Protein AF-W5P8E8-F1 (afdb_monomer_lite)

Sequence (139 aa):
MAHAGGTGYDNREIVMKYIHYKLSQRGYESPPPRPRPGVSSPRPPRRDFAEMSSQLHLTPFTARGRFATVVEELFRDGVNWGRIVAFFEFGGVMCVESVNREMSPLVDSIALWMTEYLNRHLHAWIQDNGGWVGARLGV

Structure (mmCIF, N/CA/C/O backbone):
data_AF-W5P8E8-F1
#
_entry.id   AF-W5P8E8-F1
#
loop_
_atom_site.group_PDB
_atom_site.id
_atom_site.type_symbol
_atom_site.label_atom_id
_atom_site.label_alt_id
_atom_site.label_comp_id
_atom_site.label_asym_id
_atom_site.label_entity_id
_atom_site.label_seq_id
_atom_site.pdbx_PDB_ins_code
_atom_site.Cartn_x
_atom_site.Cartn_y
_atom_site.Cartn_z
_atom_site.occupancy
_atom_site.B_iso_or_equiv
_atom_site.auth_seq_id
_atom_site.auth_comp_id
_atom_site.auth_asym_id
_atom_site.auth_atom_id
_atom_site.pdbx_PDB_model_num
ATOM 1 N N . MET A 1 1 ? -0.726 -18.526 34.985 1.00 35.81 1 MET A N 1
ATOM 2 C CA . MET A 1 1 ? -0.026 -17.654 34.019 1.00 35.81 1 MET A CA 1
ATOM 3 C C . MET A 1 1 ? -0.327 -18.182 32.627 1.00 35.81 1 MET A C 1
ATOM 5 O O . MET A 1 1 ? 0.199 -19.224 32.267 1.00 35.81 1 MET A O 1
ATOM 9 N N . ALA A 1 2 ? -1.251 -17.549 31.904 1.00 34.12 2 ALA A N 1
ATOM 10 C CA . ALA A 1 2 ? -1.586 -17.918 30.531 1.00 34.12 2 ALA A CA 1
ATOM 11 C C . ALA A 1 2 ? -0.998 -16.849 29.605 1.00 34.12 2 ALA A C 1
ATOM 13 O O . ALA A 1 2 ? -1.443 -15.704 29.626 1.00 34.12 2 ALA A O 1
ATOM 14 N N . HIS A 1 3 ? 0.037 -17.205 28.847 1.00 34.66 3 HIS A N 1
ATOM 15 C CA . HIS A 1 3 ? 0.523 -16.368 27.756 1.00 34.66 3 HIS A CA 1
ATOM 16 C C . HIS A 1 3 ? -0.487 -16.461 26.610 1.00 34.66 3 HIS A C 1
ATOM 18 O O . HIS A 1 3 ? -0.683 -17.529 26.034 1.00 34.66 3 HIS A O 1
ATOM 24 N N . ALA A 1 4 ? -1.162 -15.347 26.330 1.00 41.88 4 ALA A N 1
ATOM 25 C CA . ALA A 1 4 ? -2.078 -15.205 25.209 1.00 41.88 4 ALA A CA 1
ATOM 26 C C . ALA A 1 4 ? -1.343 -15.515 23.894 1.00 41.88 4 ALA A C 1
ATOM 28 O O . ALA A 1 4 ? -0.329 -14.896 23.569 1.00 41.88 4 ALA A O 1
ATOM 29 N N . GLY A 1 5 ? -1.842 -16.506 23.157 1.00 38.03 5 GLY A N 1
ATOM 30 C CA . GLY A 1 5 ? -1.309 -16.895 21.860 1.00 38.03 5 GLY A CA 1
ATOM 31 C C . GLY A 1 5 ? -1.507 -15.790 20.824 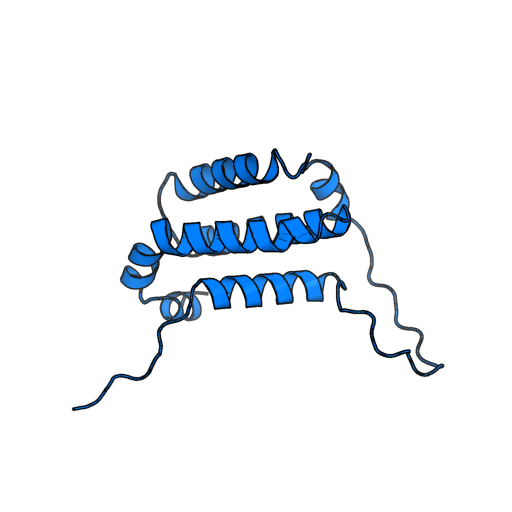1.00 38.03 5 GLY A C 1
ATOM 32 O O . GLY A 1 5 ? -2.626 -15.533 20.408 1.00 38.03 5 GLY A O 1
ATOM 33 N N . GLY A 1 6 ? -0.410 -15.142 20.434 1.00 40.81 6 GLY A N 1
ATOM 34 C CA . GLY A 1 6 ? 0.028 -14.891 19.053 1.00 40.81 6 GLY A CA 1
ATOM 35 C C . GLY A 1 6 ? -0.965 -14.561 17.927 1.00 40.81 6 GLY A C 1
ATOM 36 O O . GLY A 1 6 ? -0.627 -14.828 16.781 1.00 40.81 6 GLY A O 1
ATOM 37 N N . THR A 1 7 ? -2.139 -13.975 18.159 1.00 50.28 7 THR A N 1
ATOM 38 C CA . THR A 1 7 ? -3.019 -13.487 17.071 1.00 50.28 7 THR A CA 1
ATOM 39 C C . THR A 1 7 ? -2.671 -12.062 16.625 1.00 50.28 7 THR A C 1
ATOM 41 O O . THR A 1 7 ? -3.550 -11.276 16.275 1.00 50.28 7 THR A O 1
ATOM 44 N N . GLY A 1 8 ? -1.393 -11.687 16.679 1.00 59.09 8 GLY A N 1
ATOM 45 C CA . GLY A 1 8 ? -0.912 -10.425 16.128 1.00 59.09 8 GLY A CA 1
ATOM 46 C C . GLY A 1 8 ? -0.577 -10.632 14.661 1.00 59.09 8 GLY A C 1
ATOM 47 O O . GLY A 1 8 ? 0.461 -11.208 14.357 1.00 59.09 8 GLY A O 1
ATOM 48 N N . TYR A 1 9 ? -1.451 -10.209 13.750 1.00 69.69 9 TYR A N 1
ATOM 49 C CA . TYR A 1 9 ? -1.101 -10.198 12.332 1.00 69.69 9 TYR A CA 1
ATOM 50 C C . TYR A 1 9 ? 0.115 -9.286 12.123 1.00 69.69 9 TYR A C 1
ATOM 52 O O . TYR A 1 9 ? 0.045 -8.087 12.405 1.00 69.69 9 TYR A O 1
ATOM 60 N N . ASP A 1 10 ? 1.219 -9.842 11.629 1.00 87.56 10 ASP A N 1
ATOM 61 C CA . ASP A 1 10 ? 2.387 -9.057 11.248 1.00 87.56 10 ASP A CA 1
ATOM 62 C C . ASP A 1 10 ? 2.097 -8.333 9.926 1.00 87.56 10 ASP A C 1
ATOM 64 O O . ASP A 1 10 ? 1.864 -8.957 8.886 1.00 87.56 10 ASP A O 1
ATOM 68 N N . ASN A 1 11 ? 2.122 -6.998 9.959 1.00 91.75 11 ASN A N 1
ATOM 69 C CA . ASN A 1 11 ? 1.912 -6.161 8.779 1.00 91.75 11 ASN A CA 1
ATOM 70 C C . ASN A 1 11 ? 2.904 -6.506 7.659 1.00 91.75 11 ASN A C 1
ATOM 72 O O . ASN A 1 11 ? 2.534 -6.458 6.485 1.00 91.75 11 ASN A O 1
ATOM 76 N N . ARG A 1 12 ? 4.137 -6.908 8.003 1.00 92.06 12 ARG A N 1
ATOM 77 C CA . ARG A 1 12 ? 5.129 -7.342 7.013 1.00 92.06 12 ARG A CA 1
ATOM 78 C C . ARG A 1 12 ? 4.682 -8.619 6.314 1.00 92.06 12 ARG A C 1
ATOM 80 O O . ARG A 1 12 ? 4.738 -8.707 5.090 1.00 92.06 12 ARG A O 1
ATOM 87 N N . GLU A 1 13 ? 4.226 -9.605 7.078 1.00 90.62 13 GLU A N 1
ATOM 88 C CA . GLU A 1 13 ? 3.738 -10.870 6.534 1.00 90.62 13 GLU A CA 1
ATOM 89 C C . GLU A 1 13 ? 2.512 -10.660 5.634 1.00 90.62 13 GLU A C 1
ATOM 91 O O . GLU A 1 13 ? 2.446 -11.238 4.547 1.00 90.62 13 GLU A O 1
ATOM 96 N N . ILE A 1 14 ? 1.578 -9.792 6.041 1.00 92.69 14 ILE A N 1
ATOM 97 C CA . ILE A 1 14 ? 0.402 -9.434 5.235 1.00 92.69 14 ILE A CA 1
ATOM 98 C C . ILE A 1 14 ? 0.828 -8.843 3.887 1.00 92.69 14 ILE A C 1
ATOM 100 O O . ILE A 1 14 ? 0.372 -9.309 2.841 1.00 92.69 14 ILE A O 1
ATOM 104 N N . VAL A 1 15 ? 1.720 -7.848 3.898 1.00 95.12 15 VAL A N 1
ATOM 105 C CA . VAL A 1 15 ? 2.217 -7.200 2.676 1.00 95.12 15 VAL A CA 1
ATOM 106 C C . VAL A 1 15 ? 2.897 -8.210 1.755 1.00 95.12 15 VAL A C 1
ATOM 108 O O . VAL A 1 15 ? 2.580 -8.258 0.568 1.00 95.12 15 VAL A O 1
ATOM 111 N N . MET A 1 16 ? 3.778 -9.058 2.290 1.00 92.19 16 MET A N 1
ATOM 112 C CA . MET A 1 16 ? 4.501 -10.049 1.487 1.00 92.19 16 MET A CA 1
ATOM 113 C C . MET A 1 16 ? 3.555 -11.079 0.861 1.00 92.19 16 MET A C 1
ATOM 115 O O . MET A 1 16 ? 3.666 -11.368 -0.332 1.00 92.19 16 MET A O 1
ATOM 119 N N . LYS A 1 17 ? 2.584 -11.594 1.628 1.00 90.75 17 LYS A N 1
ATOM 120 C CA . LYS A 1 17 ? 1.563 -12.520 1.109 1.00 90.75 17 LYS A CA 1
ATOM 121 C C . LYS A 1 17 ? 0.730 -11.876 0.007 1.00 90.75 17 LYS A C 1
ATOM 123 O O . LYS A 1 17 ? 0.491 -12.507 -1.022 1.00 90.75 17 LYS A O 1
ATOM 128 N N . TYR A 1 18 ? 0.321 -10.624 0.201 1.00 93.38 18 TYR A N 1
ATOM 129 C CA . TYR A 1 18 ? -0.446 -9.887 -0.795 1.00 93.38 18 TYR A CA 1
ATOM 130 C C . TYR A 1 18 ? 0.354 -9.648 -2.083 1.00 93.38 18 TYR A C 1
ATOM 132 O O . TYR A 1 18 ? -0.149 -9.929 -3.169 1.00 93.38 18 TYR A O 1
ATOM 140 N N . ILE A 1 19 ? 1.606 -9.185 -1.989 1.00 93.38 19 ILE A N 1
ATOM 141 C CA . ILE A 1 19 ? 2.458 -8.953 -3.165 1.00 93.38 19 ILE A CA 1
ATOM 142 C C . ILE A 1 19 ? 2.684 -10.260 -3.926 1.00 93.38 19 ILE A C 1
ATOM 144 O O . ILE A 1 19 ? 2.522 -10.290 -5.145 1.00 93.38 19 ILE A O 1
ATOM 148 N N . HIS A 1 20 ? 2.989 -11.351 -3.219 1.00 89.56 20 HIS A N 1
ATOM 149 C CA . HIS A 1 20 ? 3.169 -12.663 -3.837 1.00 89.56 20 HIS A CA 1
ATOM 150 C C . HIS A 1 20 ? 1.911 -13.113 -4.591 1.00 89.56 20 HIS A C 1
ATOM 152 O O . HIS A 1 20 ? 1.992 -13.511 -5.751 1.00 89.56 20 HIS A O 1
ATOM 158 N N . TYR A 1 21 ? 0.738 -12.982 -3.964 1.00 87.88 21 TYR A N 1
ATOM 159 C CA . TYR A 1 21 ? -0.546 -13.254 -4.610 1.00 87.88 21 TYR A CA 1
ATOM 160 C C . TYR A 1 21 ? -0.777 -12.372 -5.847 1.00 87.88 21 TYR A C 1
ATOM 162 O O . TYR A 1 21 ? -1.187 -12.857 -6.900 1.00 87.88 21 TYR A O 1
ATOM 170 N N . LYS A 1 22 ? -0.481 -11.073 -5.758 1.00 88.31 22 LYS A N 1
ATOM 171 C CA . LYS A 1 22 ? -0.685 -10.133 -6.866 1.00 88.31 22 LYS A CA 1
ATOM 172 C C . LYS A 1 22 ? 0.209 -10.454 -8.066 1.00 88.31 22 LYS A C 1
ATOM 174 O O . LYS A 1 22 ? -0.235 -10.351 -9.210 1.00 88.31 22 LYS A O 1
ATOM 179 N N . LEU A 1 23 ? 1.455 -10.849 -7.811 1.00 86.06 23 LEU A N 1
ATOM 180 C CA . LEU A 1 23 ? 2.403 -11.246 -8.850 1.00 86.06 23 LEU A CA 1
ATOM 181 C C . LEU A 1 23 ? 2.044 -12.610 -9.458 1.00 86.06 23 LEU A C 1
ATOM 183 O O . LEU A 1 23 ? 2.121 -12.758 -10.680 1.00 86.06 23 LEU A O 1
ATOM 187 N N . SER A 1 24 ? 1.571 -13.573 -8.656 1.00 82.94 24 SER A N 1
ATOM 188 C CA . SER A 1 24 ? 1.147 -14.884 -9.169 1.00 82.94 24 SER A CA 1
ATOM 189 C C . SER A 1 24 ? -0.085 -14.782 -10.074 1.00 82.94 24 SER A C 1
ATOM 191 O O . SER A 1 24 ? -0.108 -15.390 -11.142 1.00 82.94 24 SER A O 1
ATOM 193 N N . GLN A 1 25 ? -1.055 -13.918 -9.748 1.00 75.44 25 GLN A N 1
ATOM 194 C CA . GLN A 1 25 ? -2.206 -13.639 -10.620 1.00 75.44 25 GLN A CA 1
ATOM 195 C C . GLN A 1 25 ? -1.821 -13.102 -12.007 1.00 75.44 25 GLN A C 1
ATOM 197 O O . GLN A 1 25 ? -2.573 -13.262 -12.969 1.00 75.44 25 GLN A O 1
ATOM 202 N N . ARG A 1 26 ? -0.666 -12.437 -12.125 1.00 69.69 26 ARG A N 1
ATOM 203 C CA . ARG A 1 26 ? -0.160 -11.875 -13.388 1.00 69.69 26 ARG A CA 1
ATOM 204 C C . ARG A 1 26 ? 0.725 -12.853 -14.170 1.00 69.69 26 ARG A C 1
ATOM 206 O O . ARG A 1 26 ? 1.181 -12.499 -15.255 1.00 69.69 26 ARG A O 1
ATOM 213 N N . GLY A 1 27 ? 0.926 -14.071 -13.661 1.00 59.69 27 GLY A N 1
ATOM 214 C CA . GLY A 1 27 ? 1.730 -15.108 -14.305 1.00 59.69 27 GLY A CA 1
ATOM 215 C C . GLY A 1 27 ? 3.235 -15.002 -14.044 1.00 59.69 27 GLY A C 1
ATOM 216 O O . GLY A 1 27 ? 4.003 -15.624 -14.772 1.00 59.69 27 GLY A O 1
ATOM 217 N N . TYR A 1 28 ? 3.670 -14.250 -13.023 1.00 51.34 28 TYR A N 1
ATOM 218 C CA . TYR A 1 28 ? 5.074 -14.208 -12.574 1.00 51.34 28 TYR A CA 1
ATOM 219 C C . TYR A 1 28 ? 5.396 -15.328 -11.585 1.00 51.34 28 TYR A C 1
ATOM 221 O O . TYR A 1 28 ? 6.037 -15.116 -10.556 1.00 51.34 28 TYR A O 1
ATOM 229 N N . GLU A 1 29 ? 4.920 -16.532 -11.877 1.00 46.09 29 GLU A N 1
ATOM 230 C CA . GLU A 1 29 ? 5.383 -17.714 -11.169 1.00 46.09 29 GLU A CA 1
ATOM 231 C C . GLU A 1 29 ? 6.814 -18.013 -11.640 1.00 46.09 29 GLU A C 1
ATOM 233 O O . GLU A 1 29 ? 7.119 -17.890 -12.832 1.00 46.09 29 GLU A O 1
ATOM 238 N N . SER A 1 30 ? 7.706 -18.384 -10.713 1.00 51.00 30 SER A N 1
ATOM 239 C CA . SER A 1 30 ? 8.981 -19.026 -11.074 1.00 51.00 30 SER A CA 1
ATOM 240 C C . SER A 1 30 ? 8.715 -20.084 -12.148 1.00 51.00 30 SER A C 1
ATOM 242 O O . SER A 1 30 ? 7.667 -20.734 -12.074 1.00 51.00 30 SER A O 1
ATOM 244 N N . PRO A 1 31 ? 9.602 -20.250 -13.151 1.00 43.06 31 PRO A N 1
ATOM 245 C CA . PRO A 1 31 ? 9.295 -21.064 -14.317 1.00 43.06 31 PRO A CA 1
ATOM 246 C C . PRO A 1 31 ? 8.784 -22.431 -13.851 1.00 43.06 31 PRO A C 1
ATOM 248 O O . PRO A 1 31 ? 9.473 -23.092 -13.065 1.00 43.06 31 PRO A O 1
ATOM 251 N N . PRO A 1 32 ? 7.573 -22.840 -14.271 1.00 46.28 32 PRO A N 1
ATOM 252 C CA . PRO A 1 32 ? 7.009 -24.101 -13.830 1.00 46.28 32 PRO A CA 1
ATOM 253 C C . PRO A 1 32 ? 7.967 -25.232 -14.225 1.00 46.28 32 PRO A C 1
ATOM 255 O O . PRO A 1 32 ? 8.619 -25.145 -15.277 1.00 46.28 32 PRO A O 1
ATOM 258 N N . PRO A 1 33 ? 8.085 -26.306 -13.422 1.00 53.72 33 PRO A N 1
ATOM 259 C CA . PRO A 1 33 ? 8.809 -27.491 -13.856 1.00 53.72 33 PRO A CA 1
ATOM 260 C C . PRO A 1 33 ? 8.272 -27.920 -15.226 1.00 53.72 33 PRO A C 1
ATOM 262 O O . PRO A 1 33 ? 7.063 -27.887 -15.464 1.00 53.72 33 PRO A O 1
ATOM 265 N N . ARG A 1 34 ? 9.199 -28.238 -16.141 1.00 53.81 34 ARG A N 1
ATOM 266 C CA . ARG A 1 34 ? 8.946 -28.383 -17.584 1.00 53.81 34 ARG A CA 1
ATOM 267 C C . ARG A 1 34 ? 7.625 -29.125 -17.853 1.00 53.81 34 ARG A C 1
ATOM 269 O O . ARG A 1 34 ? 7.444 -30.229 -17.330 1.00 53.81 34 ARG A O 1
ATOM 276 N N . PRO A 1 35 ? 6.721 -28.558 -18.670 1.00 49.06 35 PRO A N 1
ATOM 277 C CA . PRO A 1 35 ? 5.427 -29.168 -18.921 1.00 49.06 35 PRO A CA 1
ATOM 278 C C . PRO A 1 35 ? 5.597 -30.496 -19.662 1.00 49.06 35 PRO A C 1
ATOM 280 O O . PRO A 1 35 ? 6.410 -30.622 -20.580 1.00 49.06 35 PRO A O 1
ATOM 283 N N . ARG A 1 36 ? 4.804 -31.495 -19.261 1.00 58.50 36 ARG A N 1
ATOM 284 C CA . ARG A 1 36 ? 4.668 -32.747 -20.011 1.00 58.50 36 ARG A CA 1
ATOM 285 C C . ARG A 1 36 ? 4.056 -32.424 -21.385 1.00 58.50 36 ARG A C 1
ATOM 287 O O . ARG A 1 36 ? 3.114 -31.630 -21.439 1.00 58.50 36 ARG A O 1
ATOM 294 N N . PRO A 1 37 ? 4.568 -32.998 -22.485 1.00 51.47 37 PRO A N 1
ATOM 295 C CA . PRO A 1 37 ? 4.072 -32.686 -23.821 1.00 51.47 37 PRO A CA 1
ATOM 296 C C . PRO A 1 37 ? 2.612 -33.141 -23.957 1.00 51.47 37 PRO A C 1
ATOM 298 O O . PRO A 1 37 ? 2.323 -34.319 -23.764 1.00 51.47 37 PRO A O 1
ATOM 301 N N . GLY A 1 38 ? 1.697 -32.215 -24.275 1.00 57.66 38 GLY A N 1
ATOM 302 C CA . GLY A 1 38 ? 0.330 -32.572 -24.682 1.00 57.66 38 GLY A CA 1
ATOM 303 C C . GLY A 1 38 ? -0.816 -31.624 -24.310 1.00 57.66 38 GLY A C 1
ATOM 304 O O . GLY A 1 38 ? -1.912 -31.828 -24.815 1.00 57.66 38 GLY A O 1
ATOM 305 N N . VAL A 1 39 ? -0.622 -30.591 -23.482 1.00 54.75 39 VAL A N 1
ATOM 306 C CA . VAL A 1 39 ? -1.718 -29.664 -23.118 1.00 54.75 39 VAL A CA 1
ATOM 307 C C . VAL A 1 39 ? -1.463 -28.272 -23.687 1.00 54.75 39 VAL A C 1
ATOM 309 O O . VAL A 1 39 ? -0.628 -27.519 -23.189 1.00 54.75 39 VAL A O 1
ATOM 312 N N . SER A 1 40 ? -2.204 -27.909 -24.734 1.00 56.00 40 SER A N 1
ATOM 313 C CA . SER A 1 40 ? -2.318 -26.524 -25.191 1.00 56.00 40 SER A CA 1
ATOM 314 C C . SER A 1 40 ? -3.256 -25.763 -24.251 1.00 56.00 40 SER A C 1
ATOM 316 O O . SER A 1 40 ? -4.475 -25.905 -24.336 1.00 56.00 40 SER A O 1
ATOM 318 N N . SER A 1 41 ? -2.689 -24.969 -23.342 1.00 55.28 41 SER A N 1
ATOM 319 C CA . SER A 1 41 ? -3.462 -24.044 -22.506 1.00 55.28 41 SER A CA 1
ATOM 320 C C . SER A 1 41 ? -3.844 -22.794 -23.318 1.00 55.28 41 SER A C 1
ATOM 322 O O . SER A 1 41 ? -2.971 -22.240 -23.998 1.00 55.28 41 SER A O 1
ATOM 324 N N . PRO A 1 42 ? -5.105 -22.321 -23.288 1.00 57.88 42 PRO A N 1
ATOM 325 C CA . PRO A 1 42 ? -5.476 -21.072 -23.940 1.00 57.88 42 PRO A CA 1
ATOM 326 C C . PRO A 1 42 ? -4.747 -19.899 -23.275 1.00 57.88 42 PRO A C 1
ATOM 328 O O . PRO A 1 42 ? -4.771 -19.741 -22.054 1.00 57.88 42 PRO A O 1
ATOM 331 N N . ARG A 1 43 ? -4.100 -19.052 -24.081 1.00 59.78 43 ARG A N 1
ATOM 332 C CA . ARG A 1 43 ? -3.505 -17.797 -23.602 1.00 59.78 43 ARG A CA 1
ATOM 333 C C . ARG A 1 43 ? -4.614 -16.869 -23.087 1.00 59.78 43 ARG A C 1
ATOM 335 O O . ARG A 1 43 ? -5.562 -16.628 -23.835 1.00 59.78 43 ARG A O 1
ATOM 342 N N . PRO A 1 44 ? -4.497 -16.298 -21.876 1.00 55.25 44 PRO A N 1
ATOM 343 C CA . PRO A 1 44 ? -5.444 -15.291 -21.423 1.00 55.25 44 PRO A CA 1
ATOM 344 C C . PRO A 1 44 ? -5.304 -14.016 -22.275 1.00 55.25 44 PRO A C 1
ATOM 346 O O . PRO A 1 44 ? -4.189 -13.673 -22.693 1.00 55.25 44 PRO A O 1
ATOM 349 N N . PRO A 1 45 ? -6.409 -13.301 -22.550 1.00 48.53 45 PRO A N 1
ATOM 350 C CA . PRO A 1 45 ? -6.375 -12.084 -23.345 1.00 48.53 45 PRO A CA 1
ATOM 351 C C . PRO A 1 45 ? -5.612 -10.989 -22.590 1.00 48.53 45 PRO A C 1
ATOM 353 O O . PRO A 1 45 ? -6.052 -10.474 -21.565 1.00 48.53 45 PRO A O 1
ATOM 356 N N . ARG A 1 46 ? -4.439 -10.624 -23.115 1.00 61.94 46 ARG A N 1
ATOM 357 C CA . ARG A 1 46 ? -3.771 -9.357 -22.807 1.00 61.94 46 ARG A CA 1
ATOM 358 C C . ARG A 1 46 ? -4.493 -8.261 -23.581 1.00 61.94 46 ARG A C 1
ATOM 360 O O . ARG A 1 46 ? -4.298 -8.206 -24.792 1.00 61.94 46 ARG A O 1
ATOM 367 N N . ARG A 1 47 ? -5.239 -7.380 -22.912 1.00 56.59 47 ARG A N 1
ATOM 368 C CA . ARG A 1 47 ? -5.404 -5.971 -23.314 1.00 56.59 47 ARG A CA 1
ATOM 369 C C . ARG A 1 47 ? -6.171 -5.173 -22.256 1.00 56.59 47 ARG A C 1
ATOM 371 O O . ARG A 1 47 ? -6.816 -5.751 -21.394 1.00 56.59 47 ARG A O 1
ATOM 378 N N . ASP A 1 48 ? -5.953 -3.864 -22.304 1.00 51.66 48 ASP A N 1
ATOM 379 C CA . ASP A 1 48 ? -6.572 -2.761 -21.549 1.00 51.66 48 ASP A CA 1
ATOM 380 C C . ASP A 1 48 ? -5.807 -2.250 -20.311 1.00 51.66 48 ASP A C 1
ATOM 382 O O . ASP A 1 48 ? -5.506 -1.061 -20.239 1.00 51.66 48 ASP A O 1
ATOM 386 N N . PHE A 1 49 ? -5.342 -3.090 -19.379 1.00 49.31 49 PHE A N 1
ATOM 387 C CA . PHE A 1 49 ? -4.626 -2.562 -18.191 1.00 49.31 49 PHE A CA 1
ATOM 388 C C . PHE A 1 49 ? -3.147 -2.200 -18.416 1.00 49.31 49 PHE A C 1
ATOM 390 O O . PHE A 1 49 ? -2.590 -1.399 -17.667 1.00 49.31 49 PHE A O 1
ATOM 397 N N . ALA A 1 50 ? -2.502 -2.778 -19.433 1.00 51.91 50 ALA A N 1
ATOM 398 C CA . ALA A 1 50 ? -1.099 -2.483 -19.749 1.00 51.91 50 ALA A CA 1
ATOM 399 C C . ALA A 1 50 ? -0.910 -1.061 -20.313 1.00 51.91 50 ALA A C 1
ATOM 401 O O . ALA A 1 50 ? 0.168 -0.484 -20.206 1.00 51.91 50 ALA A O 1
ATOM 402 N N . GLU A 1 51 ? -1.960 -0.475 -20.891 1.00 48.50 51 GLU A N 1
ATOM 403 C CA . GLU A 1 51 ? -1.892 0.868 -21.467 1.00 48.50 51 GLU A CA 1
ATOM 404 C C . GLU A 1 51 ? -1.922 1.944 -20.372 1.00 48.50 51 GLU A C 1
ATOM 406 O O . GLU A 1 51 ? -1.145 2.896 -20.431 1.00 48.50 51 GLU A O 1
ATOM 411 N N . MET A 1 52 ? -2.687 1.733 -19.293 1.00 42.03 52 MET A N 1
ATOM 412 C CA . MET A 1 52 ? -2.629 2.593 -18.100 1.00 42.03 52 MET A CA 1
ATOM 413 C C . MET A 1 52 ? -1.278 2.514 -17.373 1.00 42.03 52 MET A C 1
ATOM 415 O O . MET A 1 52 ? -0.827 3.509 -16.807 1.00 42.03 52 MET A O 1
ATOM 419 N N . SER A 1 53 ? -0.600 1.361 -17.403 1.00 47.22 53 SER A N 1
ATOM 420 C CA . SER A 1 53 ? 0.683 1.179 -16.707 1.00 47.22 53 SER A CA 1
ATOM 421 C C . SER A 1 53 ? 1.865 1.847 -17.430 1.00 47.22 53 SER A C 1
ATOM 423 O O . SER A 1 53 ? 2.807 2.311 -16.787 1.00 47.22 53 SER A O 1
ATOM 425 N N . SER A 1 54 ? 1.764 2.029 -18.753 1.00 48.56 54 SER A N 1
ATOM 426 C CA . SER A 1 54 ? 2.775 2.709 -19.578 1.00 48.56 54 SER A CA 1
ATOM 427 C C . SER A 1 54 ? 3.041 4.171 -19.180 1.00 48.56 54 SER A C 1
ATOM 429 O O . SER A 1 54 ? 4.145 4.672 -19.401 1.00 48.56 54 SER A O 1
ATOM 431 N N . GLN A 1 55 ? 2.079 4.836 -18.528 1.00 49.03 55 GLN A N 1
ATOM 432 C CA . GLN A 1 55 ? 2.188 6.239 -18.105 1.00 49.03 55 GLN A CA 1
ATOM 433 C C . GLN A 1 55 ? 2.918 6.422 -16.761 1.00 49.03 55 GLN A C 1
ATOM 435 O O . GLN A 1 55 ? 3.268 7.542 -16.374 1.00 49.03 55 GLN A O 1
ATOM 440 N N . LEU A 1 56 ? 3.203 5.339 -16.032 1.00 54.00 56 LEU A N 1
ATOM 441 C CA . LEU A 1 56 ? 4.041 5.408 -14.841 1.00 54.00 56 LEU A CA 1
ATOM 442 C C . LEU A 1 56 ? 5.511 5.485 -15.269 1.00 54.00 56 LEU A C 1
ATOM 444 O O . LEU A 1 56 ? 6.160 4.471 -15.505 1.00 54.00 56 LEU A O 1
ATOM 448 N N . HIS A 1 57 ? 6.071 6.696 -15.330 1.00 54.84 57 HIS A N 1
ATOM 449 C CA .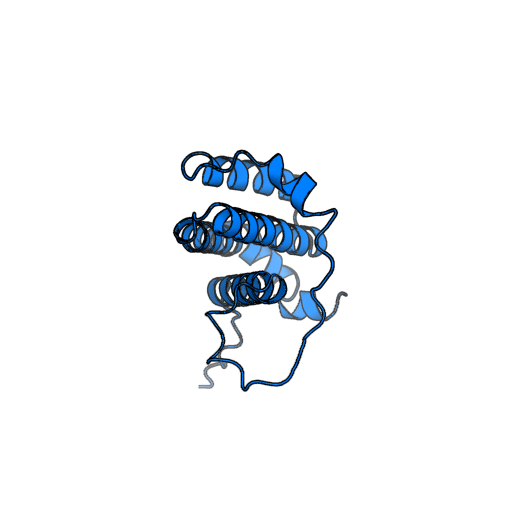 HIS A 1 57 ? 7.527 6.895 -15.347 1.00 54.84 57 HIS A CA 1
ATOM 450 C C . HIS A 1 57 ? 8.115 6.459 -13.993 1.00 54.84 57 HIS A C 1
ATOM 452 O O . HIS A 1 57 ? 8.431 7.279 -13.131 1.00 54.84 57 HIS A O 1
ATOM 458 N N . LEU A 1 58 ? 8.185 5.148 -13.787 1.00 55.41 58 LEU A N 1
ATOM 459 C CA . LEU A 1 58 ? 8.770 4.495 -12.630 1.00 55.41 58 LEU A CA 1
ATOM 460 C C . LEU A 1 58 ? 10.267 4.323 -12.900 1.00 55.41 58 LEU A C 1
ATOM 462 O O . LEU A 1 58 ? 10.681 3.464 -13.671 1.00 55.41 58 LEU A O 1
ATOM 466 N N . THR A 1 59 ? 11.079 5.175 -12.279 1.00 61.84 59 THR A N 1
ATOM 467 C CA . THR A 1 59 ? 12.521 4.944 -12.107 1.00 61.84 59 THR A CA 1
ATOM 468 C C . THR A 1 59 ? 12.779 4.627 -10.632 1.00 61.84 59 THR A C 1
ATOM 470 O O . THR A 1 59 ? 12.009 5.095 -9.788 1.00 61.84 59 THR A O 1
ATOM 473 N N . PRO A 1 60 ? 13.843 3.885 -10.259 1.00 60.34 60 PRO A N 1
ATOM 474 C CA . PRO A 1 60 ? 14.059 3.515 -8.856 1.00 60.34 60 PRO A CA 1
ATOM 475 C C . PRO A 1 60 ? 14.190 4.751 -7.955 1.00 60.34 60 PRO A C 1
ATOM 477 O O . PRO A 1 60 ? 13.741 4.749 -6.814 1.00 60.34 60 PRO A O 1
ATOM 480 N N . PHE A 1 61 ? 14.745 5.836 -8.504 1.00 63.34 61 PHE A N 1
ATOM 481 C CA . PHE A 1 61 ? 14.928 7.108 -7.811 1.00 63.34 61 PHE A CA 1
ATOM 482 C C . PHE A 1 61 ? 13.606 7.850 -7.551 1.00 63.34 61 PHE A C 1
ATOM 484 O O . PHE A 1 61 ? 13.442 8.479 -6.510 1.00 63.34 61 PHE A O 1
ATOM 491 N N . THR A 1 62 ? 12.638 7.758 -8.469 1.00 79.75 62 THR A N 1
ATOM 492 C CA . THR A 1 62 ? 11.346 8.462 -8.349 1.00 79.75 62 THR A CA 1
ATOM 493 C C . THR A 1 62 ? 10.244 7.609 -7.724 1.00 79.75 62 THR A C 1
ATOM 495 O O . THR A 1 62 ? 9.255 8.159 -7.240 1.00 79.75 62 THR A O 1
ATOM 498 N N . ALA A 1 63 ? 10.413 6.283 -7.682 1.00 84.19 63 ALA A N 1
ATOM 499 C CA . ALA A 1 63 ? 9.434 5.335 -7.153 1.00 84.19 63 ALA A CA 1
ATOM 500 C C . ALA A 1 63 ? 9.030 5.652 -5.708 1.00 84.19 63 ALA A C 1
ATOM 502 O O . ALA A 1 63 ? 7.841 5.706 -5.401 1.00 84.19 63 ALA A O 1
ATOM 503 N N . ARG A 1 64 ? 10.012 5.930 -4.840 1.00 86.88 64 ARG A N 1
ATOM 504 C CA . ARG A 1 64 ? 9.764 6.261 -3.431 1.00 86.88 64 ARG A CA 1
ATOM 505 C C . ARG A 1 64 ? 8.972 7.556 -3.273 1.00 86.88 64 ARG A C 1
ATOM 507 O O . ARG A 1 64 ? 8.029 7.600 -2.492 1.00 86.88 64 ARG A O 1
ATOM 514 N N . GLY A 1 65 ? 9.349 8.595 -4.021 1.00 89.31 65 GLY A N 1
ATOM 515 C CA . GLY A 1 65 ? 8.659 9.886 -3.993 1.00 89.31 65 GLY A CA 1
ATOM 516 C C . GLY A 1 65 ? 7.213 9.756 -4.465 1.00 89.31 65 GLY A C 1
ATOM 517 O O . GLY A 1 65 ? 6.302 10.185 -3.770 1.00 89.31 65 GLY A O 1
ATOM 518 N N . ARG A 1 66 ? 6.993 9.063 -5.592 1.00 89.62 66 ARG A N 1
ATOM 519 C CA . ARG A 1 66 ? 5.645 8.773 -6.105 1.00 89.62 66 ARG A CA 1
ATOM 520 C C . ARG A 1 66 ? 4.805 7.990 -5.102 1.00 89.62 66 ARG A C 1
ATOM 522 O O . ARG A 1 66 ? 3.639 8.321 -4.917 1.00 89.62 66 ARG A O 1
ATOM 529 N N . PHE A 1 67 ? 5.392 6.979 -4.460 1.00 91.69 67 PHE A N 1
ATOM 530 C CA . PHE A 1 67 ? 4.707 6.212 -3.425 1.00 91.69 67 PHE A CA 1
ATOM 531 C C . PHE A 1 67 ? 4.256 7.119 -2.278 1.00 91.69 67 PHE A C 1
ATOM 533 O O . PHE A 1 67 ? 3.072 7.147 -1.963 1.00 91.69 67 PHE A O 1
ATOM 540 N N . ALA A 1 68 ? 5.177 7.902 -1.708 1.00 91.31 68 ALA A N 1
ATOM 541 C CA . ALA A 1 68 ? 4.873 8.798 -0.596 1.00 91.31 68 ALA A CA 1
ATOM 542 C C . ALA A 1 68 ? 3.761 9.794 -0.952 1.00 91.31 68 ALA A C 1
ATOM 544 O O . ALA A 1 68 ? 2.762 9.858 -0.244 1.00 91.31 68 ALA A O 1
ATOM 545 N N . THR A 1 69 ? 3.875 10.481 -2.094 1.00 92.94 69 THR A N 1
ATOM 546 C CA . THR A 1 69 ? 2.874 11.464 -2.534 1.00 92.94 69 THR A CA 1
ATOM 547 C C . THR A 1 69 ? 1.485 10.848 -2.686 1.00 92.94 69 THR A C 1
ATOM 549 O O . THR A 1 69 ? 0.515 11.396 -2.176 1.00 92.94 69 THR A O 1
ATOM 552 N N . VAL A 1 70 ? 1.365 9.700 -3.360 1.00 93.88 70 VAL A N 1
ATOM 553 C CA . VAL A 1 70 ? 0.050 9.072 -3.576 1.00 93.88 70 VAL A CA 1
ATOM 554 C C . VAL A 1 70 ? -0.566 8.610 -2.259 1.00 93.88 70 VAL A C 1
ATOM 556 O O . VAL A 1 70 ? -1.767 8.766 -2.056 1.00 93.88 70 VAL A O 1
ATOM 559 N N . VAL A 1 71 ? 0.240 8.055 -1.355 1.00 93.62 71 VAL A N 1
ATOM 560 C CA . VAL A 1 71 ? -0.248 7.550 -0.070 1.00 93.62 71 VAL A CA 1
ATOM 561 C C . VAL A 1 71 ? -0.650 8.698 0.866 1.00 93.62 71 VAL A C 1
ATOM 563 O O . VAL A 1 71 ? -1.675 8.601 1.538 1.00 93.62 71 VAL A O 1
ATOM 566 N N . GLU A 1 72 ? 0.099 9.800 0.880 1.00 93.31 72 GLU A N 1
ATOM 567 C CA . GLU A 1 72 ? -0.262 11.013 1.626 1.00 93.31 72 GLU A CA 1
ATOM 568 C C . GLU A 1 72 ? -1.593 11.606 1.148 1.00 93.31 72 GLU A C 1
ATOM 570 O O . GLU A 1 72 ? -2.443 11.943 1.970 1.00 93.31 72 GLU A O 1
ATOM 575 N N . GLU A 1 73 ? -1.810 11.679 -0.168 1.00 94.25 73 GLU A N 1
ATOM 576 C CA . GLU A 1 73 ? -3.089 12.116 -0.743 1.00 94.25 73 GLU A CA 1
ATOM 577 C C . GLU A 1 73 ? -4.226 11.145 -0.397 1.00 94.25 73 GLU A C 1
ATOM 579 O O . GLU A 1 73 ? -5.310 11.570 0.002 1.00 94.25 73 GLU A O 1
ATOM 584 N N . LEU A 1 74 ? -3.976 9.834 -0.488 1.00 94.12 74 LEU A N 1
ATOM 585 C CA . LEU A 1 74 ? -4.981 8.799 -0.239 1.00 94.12 74 LEU A CA 1
ATOM 586 C C . LEU A 1 74 ? -5.561 8.869 1.180 1.00 94.12 74 LEU A C 1
ATOM 588 O O . LEU A 1 74 ? -6.753 8.617 1.368 1.00 94.12 74 LEU A O 1
ATOM 592 N N . PHE A 1 75 ? -4.734 9.209 2.169 1.00 95.44 75 PHE A N 1
ATOM 593 C CA . PHE A 1 75 ? -5.126 9.260 3.579 1.00 95.44 75 PHE A CA 1
ATOM 594 C C . PHE A 1 75 ? -5.310 10.681 4.130 1.00 95.44 75 PHE A C 1
ATOM 596 O O . PHE A 1 75 ? -5.572 10.825 5.325 1.00 95.44 75 PHE A O 1
ATOM 603 N N . ARG A 1 76 ? -5.246 11.720 3.283 1.00 94.06 76 ARG A N 1
ATOM 604 C CA . ARG A 1 76 ? -5.367 13.130 3.695 1.00 94.06 76 ARG A CA 1
ATOM 605 C C . ARG A 1 76 ? -6.612 13.402 4.541 1.00 94.06 76 ARG A C 1
ATOM 607 O O . ARG A 1 76 ? -6.501 14.012 5.599 1.00 94.06 76 ARG A O 1
ATOM 614 N N . ASP A 1 77 ? -7.778 12.918 4.107 1.00 93.38 77 ASP A N 1
ATOM 615 C CA . ASP A 1 77 ? -9.053 13.178 4.807 1.00 93.38 77 ASP A CA 1
ATOM 616 C C . ASP A 1 77 ? -9.408 12.099 5.846 1.00 93.38 77 ASP A C 1
ATOM 618 O O . ASP A 1 77 ? -10.562 11.973 6.250 1.00 93.38 77 ASP A O 1
ATOM 622 N N . GLY A 1 78 ? -8.443 11.258 6.226 1.00 93.75 78 GLY A N 1
ATOM 623 C CA . GLY A 1 78 ? -8.629 10.187 7.201 1.00 93.75 78 GLY A CA 1
ATOM 624 C C . GLY A 1 78 ? -8.533 8.772 6.630 1.00 93.75 78 GLY A C 1
ATOM 625 O O . GLY A 1 78 ? -8.3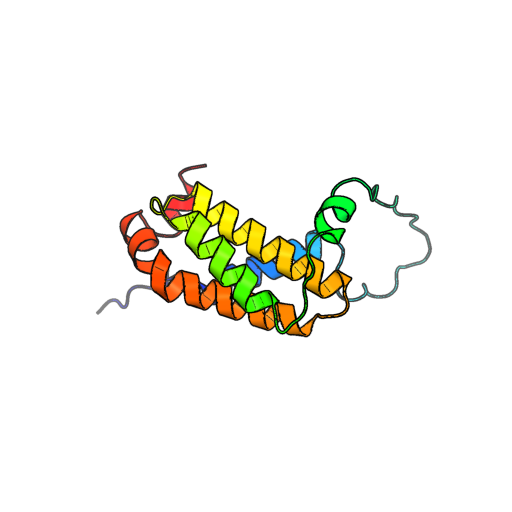71 8.539 5.428 1.00 93.75 78 GLY A O 1
ATOM 626 N N . VAL A 1 79 ? -8.620 7.798 7.531 1.00 96.00 79 VAL A N 1
ATOM 627 C CA . VAL A 1 79 ? -8.416 6.376 7.237 1.00 96.00 79 VAL A CA 1
ATOM 628 C C . VAL A 1 79 ? -9.754 5.638 7.273 1.00 96.00 79 VAL A C 1
ATOM 630 O O . VAL A 1 79 ? -10.585 5.874 8.146 1.00 96.00 79 VAL A O 1
ATOM 633 N N . ASN A 1 80 ? -9.966 4.744 6.307 1.00 93.81 80 ASN A N 1
ATOM 634 C CA . ASN A 1 80 ? -11.045 3.758 6.311 1.00 93.81 80 ASN A CA 1
ATOM 635 C C . ASN A 1 80 ? -10.589 2.483 5.588 1.00 93.81 80 ASN A C 1
ATOM 637 O O . ASN A 1 80 ? -9.599 2.504 4.850 1.00 93.81 80 ASN A O 1
ATOM 641 N N . TRP A 1 81 ? -11.323 1.381 5.761 1.00 93.31 81 TRP A N 1
ATOM 642 C CA . TRP A 1 81 ? -10.969 0.097 5.149 1.00 93.31 81 TRP A CA 1
ATOM 643 C C . TRP A 1 81 ? -10.886 0.157 3.620 1.00 93.31 81 TRP A C 1
ATOM 645 O O . TRP A 1 81 ? -9.962 -0.416 3.050 1.00 93.31 81 TRP A O 1
ATOM 655 N N . GLY A 1 82 ? -11.769 0.909 2.954 1.00 93.38 82 GLY A N 1
ATOM 656 C CA . GLY A 1 82 ? -11.722 1.098 1.500 1.00 93.38 82 GLY A CA 1
ATOM 657 C C . GLY A 1 82 ? -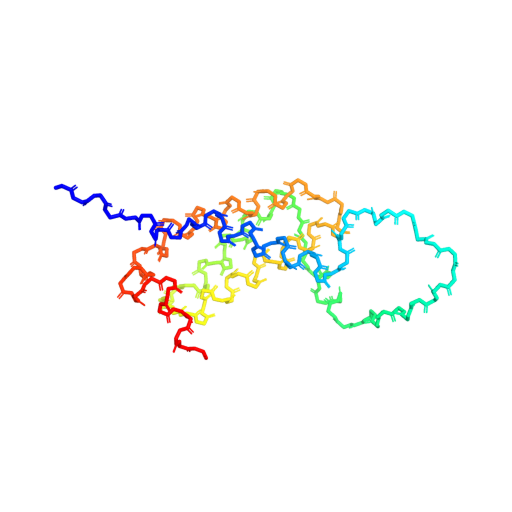10.424 1.762 1.026 1.00 93.38 82 GLY A C 1
ATOM 658 O O . GLY A 1 82 ? -9.820 1.320 0.050 1.00 93.38 82 GLY A O 1
ATOM 659 N N . ARG A 1 83 ? -9.933 2.770 1.758 1.00 95.12 83 ARG A N 1
ATOM 660 C CA . ARG A 1 83 ? -8.638 3.423 1.491 1.00 95.12 83 ARG A CA 1
ATOM 661 C C . ARG A 1 83 ? -7.457 2.500 1.788 1.00 95.12 83 ARG A C 1
ATOM 663 O O . ARG A 1 83 ? -6.493 2.497 1.032 1.00 95.12 83 ARG A O 1
ATOM 670 N N . ILE A 1 84 ? -7.538 1.668 2.829 1.00 95.12 84 ILE A N 1
ATOM 671 C CA . ILE A 1 84 ? -6.515 0.645 3.104 1.00 95.12 84 ILE A CA 1
ATOM 672 C C . ILE A 1 84 ? -6.456 -0.373 1.957 1.00 95.12 84 ILE A C 1
ATOM 674 O O . ILE A 1 84 ? -5.371 -0.678 1.473 1.00 95.12 84 ILE A O 1
ATOM 678 N N . VAL A 1 85 ? -7.598 -0.847 1.454 1.00 93.81 85 VAL A N 1
ATOM 679 C CA . VAL A 1 85 ? -7.636 -1.725 0.271 1.00 93.81 85 VAL A CA 1
ATOM 680 C C . VAL A 1 85 ? -7.027 -1.024 -0.949 1.00 93.81 85 VAL A C 1
ATOM 682 O O . VAL A 1 85 ? -6.180 -1.609 -1.623 1.00 93.81 85 VAL A O 1
ATOM 685 N N . ALA A 1 86 ? -7.370 0.244 -1.198 1.00 93.38 86 ALA A N 1
ATOM 686 C CA . ALA A 1 86 ? -6.785 1.029 -2.288 1.00 93.38 86 ALA A CA 1
ATOM 687 C C . ALA A 1 86 ? -5.258 1.192 -2.157 1.00 93.38 86 ALA A C 1
ATOM 689 O O . ALA A 1 86 ? -4.542 1.135 -3.155 1.00 93.38 86 ALA A O 1
ATOM 690 N N . PHE A 1 87 ? -4.743 1.332 -0.934 1.00 96.50 87 PHE A N 1
ATOM 691 C CA . PHE A 1 87 ? -3.309 1.366 -0.651 1.00 96.50 87 PHE A CA 1
ATOM 692 C C . PHE A 1 87 ? -2.609 0.058 -1.048 1.00 96.50 87 PHE A C 1
ATOM 694 O O . PHE A 1 87 ? -1.564 0.092 -1.704 1.00 96.50 87 PHE A O 1
ATOM 701 N N . PHE A 1 88 ? -3.198 -1.098 -0.716 1.00 95.62 88 PHE A N 1
ATOM 702 C CA . PHE A 1 88 ? -2.680 -2.394 -1.164 1.00 95.62 88 PHE A CA 1
ATOM 703 C C . PHE A 1 88 ? -2.743 -2.536 -2.687 1.00 95.62 88 PHE A C 1
ATOM 705 O O . PHE A 1 88 ? -1.781 -2.989 -3.309 1.00 95.62 88 PHE A O 1
ATOM 712 N N . GLU A 1 89 ? -3.839 -2.120 -3.315 1.00 93.38 89 GLU A N 1
ATOM 713 C CA . GLU A 1 89 ? -3.976 -2.135 -4.774 1.00 93.38 89 GLU A CA 1
ATOM 714 C C . GLU A 1 89 ? -2.903 -1.283 -5.459 1.00 93.38 89 GLU A C 1
ATOM 716 O O . GLU A 1 89 ? -2.207 -1.777 -6.349 1.00 93.38 89 GLU A O 1
ATOM 721 N N . PHE A 1 90 ? -2.678 -0.057 -4.985 1.00 94.12 90 PHE A N 1
ATOM 722 C CA . PHE A 1 90 ? -1.641 0.830 -5.506 1.00 94.12 90 PHE A CA 1
ATOM 723 C C . PHE A 1 90 ? -0.231 0.237 -5.365 1.00 94.12 90 PHE A C 1
ATOM 725 O O . PHE A 1 90 ? 0.508 0.162 -6.351 1.00 94.12 90 PHE A O 1
ATOM 732 N N . GLY A 1 91 ? 0.131 -0.259 -4.176 1.00 94.31 91 GLY A N 1
ATOM 733 C CA . GLY A 1 91 ? 1.423 -0.918 -3.961 1.00 94.31 91 GLY A CA 1
ATOM 734 C C . GLY A 1 91 ? 1.606 -2.161 -4.842 1.00 94.31 91 GLY A C 1
ATOM 735 O O . GLY A 1 91 ? 2.663 -2.359 -5.439 1.00 94.31 91 GLY A O 1
ATOM 736 N N . GLY A 1 92 ? 0.545 -2.953 -5.019 1.00 92.75 92 GLY A N 1
ATOM 737 C CA . GLY A 1 92 ? 0.535 -4.105 -5.920 1.00 92.75 92 GLY A CA 1
ATOM 738 C C . GLY A 1 92 ? 0.762 -3.728 -7.387 1.00 92.75 92 GLY A C 1
ATOM 739 O O . GLY A 1 92 ? 1.536 -4.395 -8.075 1.00 92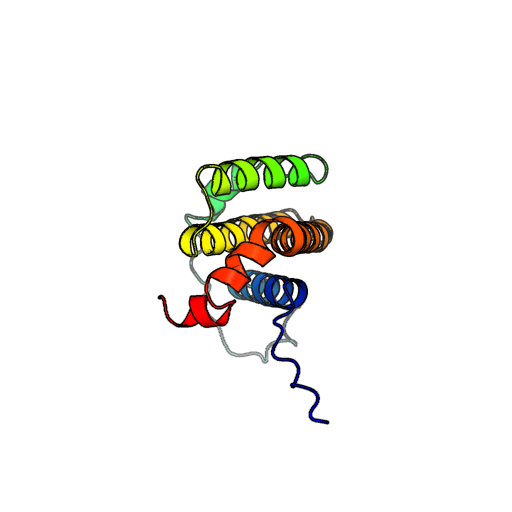.75 92 GLY A O 1
ATOM 740 N N . VAL A 1 93 ? 0.138 -2.645 -7.867 1.00 90.94 93 VAL A N 1
ATOM 741 C CA . VAL A 1 93 ? 0.365 -2.113 -9.222 1.00 90.94 93 VAL A CA 1
ATOM 742 C C . VAL A 1 93 ? 1.819 -1.675 -9.398 1.00 90.94 93 VAL A C 1
ATOM 744 O O . VAL A 1 93 ? 2.431 -2.027 -10.405 1.00 90.94 93 VAL A O 1
ATOM 747 N N . MET A 1 94 ? 2.405 -0.986 -8.413 1.00 90.88 94 MET A N 1
ATOM 748 C CA . MET A 1 94 ? 3.823 -0.611 -8.461 1.00 90.88 94 MET A CA 1
ATOM 749 C C . MET A 1 94 ? 4.750 -1.833 -8.520 1.00 90.88 94 MET A C 1
ATOM 751 O O . MET A 1 94 ? 5.719 -1.816 -9.280 1.00 90.88 94 MET A O 1
ATOM 755 N N . CYS A 1 95 ? 4.460 -2.903 -7.771 1.00 92.00 95 CYS A N 1
ATOM 756 C CA . CYS A 1 95 ? 5.237 -4.146 -7.825 1.00 92.00 95 CYS A CA 1
ATOM 757 C C . CYS A 1 95 ? 5.161 -4.805 -9.208 1.00 92.00 95 CYS A C 1
ATOM 759 O O . CYS A 1 95 ? 6.192 -5.148 -9.782 1.00 92.00 95 CYS A O 1
ATOM 761 N N . VAL A 1 96 ? 3.957 -4.941 -9.770 1.00 89.31 96 VAL A N 1
ATOM 762 C CA . VAL A 1 96 ? 3.757 -5.509 -11.115 1.00 89.31 96 VAL A CA 1
ATOM 763 C C . VAL A 1 96 ? 4.492 -4.683 -12.171 1.00 89.31 96 VAL A C 1
ATOM 765 O O . VAL A 1 96 ? 5.179 -5.242 -13.024 1.00 89.31 96 VAL A O 1
ATOM 768 N N . GLU A 1 97 ? 4.394 -3.357 -12.096 1.00 87.88 97 GLU A N 1
ATOM 769 C CA . GLU A 1 97 ? 5.067 -2.462 -13.036 1.00 87.88 97 GLU A CA 1
ATOM 770 C C . GLU A 1 97 ? 6.594 -2.524 -12.904 1.00 87.88 97 GLU A C 1
ATOM 772 O O . GLU A 1 97 ? 7.307 -2.478 -13.905 1.00 87.88 97 GLU A O 1
ATOM 777 N N . SER A 1 98 ? 7.103 -2.715 -11.685 1.00 88.31 98 SER A N 1
ATOM 778 C CA . SER A 1 98 ? 8.535 -2.923 -11.442 1.00 88.31 98 SER A CA 1
ATOM 779 C C . SER A 1 98 ? 9.039 -4.197 -12.121 1.00 88.31 98 SER A C 1
ATOM 781 O O . SER A 1 98 ? 10.060 -4.162 -12.802 1.00 88.31 98 SER A O 1
ATOM 783 N N . VAL A 1 99 ? 8.308 -5.310 -12.001 1.00 88.00 99 VAL A N 1
ATOM 784 C CA . VAL A 1 99 ? 8.681 -6.578 -12.652 1.00 88.00 99 VAL A CA 1
ATOM 785 C C . VAL A 1 99 ? 8.576 -6.475 -14.177 1.00 88.00 99 VAL A C 1
ATOM 787 O O . VAL A 1 99 ? 9.472 -6.935 -14.880 1.00 88.00 99 VAL A O 1
ATOM 790 N N . ASN A 1 100 ? 7.535 -5.817 -14.704 1.00 86.25 100 ASN A N 1
ATOM 791 C CA . ASN A 1 100 ? 7.384 -5.554 -16.143 1.00 86.25 100 ASN A CA 1
ATOM 792 C C . ASN A 1 100 ? 8.576 -4.805 -16.755 1.00 86.25 100 ASN A C 1
ATOM 794 O O . ASN A 1 100 ? 8.869 -4.989 -17.933 1.00 86.25 100 ASN A O 1
ATOM 798 N N . ARG A 1 101 ? 9.242 -3.957 -15.965 1.00 84.44 101 ARG A N 1
ATOM 799 C CA . ARG A 1 101 ? 10.399 -3.151 -16.380 1.00 84.44 101 ARG A CA 1
ATOM 800 C C . ARG A 1 101 ? 11.745 -3.792 -16.034 1.00 84.44 101 ARG A C 1
ATOM 802 O O . ARG A 1 101 ? 12.759 -3.109 -16.102 1.00 84.44 101 ARG A O 1
ATOM 809 N N . GLU A 1 102 ? 11.755 -5.066 -15.636 1.00 84.38 102 GLU A N 1
ATOM 810 C CA . GLU A 1 102 ? 12.953 -5.804 -15.194 1.00 84.38 102 GLU A CA 1
ATOM 811 C C . GLU A 1 102 ? 13.629 -5.197 -13.947 1.00 84.38 102 GLU A C 1
ATOM 813 O O . GLU A 1 102 ? 14.810 -5.400 -13.674 1.00 84.38 102 GLU A O 1
ATOM 818 N N . MET A 1 103 ? 12.857 -4.477 -13.131 1.00 85.00 103 MET A N 1
ATOM 819 C CA . MET A 1 103 ? 13.304 -3.824 -11.901 1.00 85.00 103 MET A CA 1
ATOM 820 C C . MET A 1 103 ? 12.874 -4.613 -10.661 1.00 85.00 103 MET A C 1
ATOM 822 O O . MET A 1 103 ? 12.435 -4.035 -9.668 1.00 85.00 103 MET A O 1
ATOM 826 N N . SER A 1 104 ? 12.990 -5.940 -10.696 1.00 83.50 104 SER A N 1
ATOM 827 C CA . SER A 1 104 ? 12.548 -6.829 -9.612 1.00 83.50 104 SER A CA 1
ATOM 828 C C . SER A 1 104 ? 13.056 -6.446 -8.206 1.00 83.50 104 SER A C 1
ATOM 830 O O . SER A 1 104 ? 12.256 -6.538 -7.278 1.00 83.50 104 SER A O 1
ATOM 832 N N . PRO A 1 105 ? 14.293 -5.930 -8.002 1.00 88.25 105 PRO A N 1
ATOM 833 C CA . PRO A 1 105 ? 14.741 -5.474 -6.676 1.00 88.25 105 PRO A CA 1
ATOM 834 C C . PRO A 1 105 ? 13.905 -4.331 -6.073 1.00 88.25 105 PRO A C 1
ATOM 836 O O . PRO A 1 105 ? 13.925 -4.101 -4.864 1.00 88.25 105 PRO A O 1
ATOM 839 N N . LEU A 1 106 ? 13.153 -3.594 -6.898 1.00 89.31 106 LEU A N 1
ATOM 840 C CA . LEU A 1 106 ? 12.268 -2.530 -6.428 1.00 89.31 106 LEU A CA 1
ATOM 841 C C . LEU A 1 106 ? 11.046 -3.091 -5.683 1.00 89.31 106 LEU A C 1
ATOM 843 O O . LEU A 1 106 ? 10.512 -2.408 -4.814 1.00 89.31 106 LEU A O 1
ATOM 847 N N . VAL A 1 107 ? 10.643 -4.338 -5.957 1.00 91.88 107 VAL A N 1
ATOM 848 C CA . VAL A 1 107 ? 9.526 -5.011 -5.270 1.00 91.88 107 VAL A CA 1
ATOM 849 C C . VAL A 1 107 ? 9.790 -5.113 -3.767 1.00 91.88 107 VAL A C 1
ATOM 851 O O . VAL A 1 107 ? 8.914 -4.774 -2.974 1.00 91.88 107 VAL A O 1
ATOM 854 N N . ASP A 1 108 ? 11.009 -5.486 -3.369 1.00 91.31 108 ASP A N 1
ATOM 855 C CA . ASP A 1 108 ? 11.393 -5.568 -1.953 1.00 91.31 108 ASP A CA 1
ATOM 856 C C . ASP A 1 108 ? 11.367 -4.191 -1.278 1.00 91.31 108 ASP A C 1
ATOM 858 O O . ASP A 1 108 ? 10.948 -4.052 -0.127 1.00 91.31 108 ASP A O 1
ATOM 862 N N . SER A 1 109 ? 11.762 -3.148 -2.015 1.00 94.12 109 SER A N 1
ATOM 863 C CA . SER A 1 109 ? 11.713 -1.766 -1.526 1.00 94.12 109 SER A CA 1
ATOM 864 C C . SER A 1 109 ? 10.271 -1.284 -1.342 1.00 94.12 109 SER A C 1
ATOM 866 O O . SER A 1 109 ? 9.957 -0.676 -0.322 1.00 94.12 109 SER A O 1
ATOM 868 N N . ILE A 1 110 ? 9.376 -1.596 -2.285 1.00 94.06 110 ILE A N 1
ATOM 869 C CA . ILE A 1 110 ? 7.948 -1.263 -2.185 1.00 94.06 110 ILE A CA 1
ATOM 870 C C . ILE A 1 110 ? 7.312 -2.004 -1.004 1.00 94.06 110 ILE A C 1
ATOM 872 O O . ILE A 1 110 ? 6.606 -1.387 -0.207 1.00 94.06 110 ILE A O 1
ATOM 876 N N . ALA A 1 111 ? 7.603 -3.299 -0.840 1.00 95.00 111 ALA A N 1
ATOM 877 C CA . ALA A 1 111 ? 7.126 -4.089 0.293 1.00 95.00 111 ALA A CA 1
ATOM 878 C C . ALA A 1 111 ? 7.571 -3.489 1.636 1.00 95.00 111 ALA A C 1
ATOM 880 O O . ALA A 1 111 ? 6.776 -3.398 2.579 1.00 95.00 111 ALA A O 1
ATOM 881 N N . LEU A 1 112 ? 8.825 -3.032 1.713 1.00 95.06 112 LEU A N 1
ATOM 882 C CA . LEU A 1 112 ? 9.351 -2.335 2.881 1.00 95.06 112 LEU A CA 1
ATOM 883 C C . LEU A 1 112 ? 8.570 -1.044 3.155 1.00 95.06 112 LEU A C 1
ATOM 885 O O . LEU A 1 112 ? 8.079 -0.874 4.267 1.00 95.06 112 LEU A O 1
ATOM 889 N N . TRP A 1 113 ? 8.389 -0.172 2.159 1.00 96.12 113 TRP A N 1
ATOM 890 C CA . TRP A 1 113 ? 7.665 1.093 2.345 1.00 96.12 113 TRP A CA 1
ATOM 891 C C . TRP A 1 113 ? 6.212 0.874 2.759 1.00 96.12 113 TRP A C 1
ATOM 893 O O . TRP A 1 113 ? 5.713 1.566 3.645 1.00 96.12 113 TRP A O 1
ATOM 903 N N . MET A 1 114 ? 5.540 -0.118 2.168 1.00 97.19 114 MET A N 1
ATOM 904 C CA . MET A 1 114 ? 4.176 -0.468 2.551 1.00 97.19 114 MET A CA 1
ATOM 905 C C . MET A 1 114 ? 4.096 -0.915 4.013 1.00 97.19 114 MET A C 1
ATOM 907 O O . MET A 1 114 ? 3.226 -0.468 4.759 1.00 97.19 114 MET A O 1
ATOM 911 N N . THR A 1 115 ? 5.034 -1.765 4.430 1.00 96.50 115 THR A N 1
ATOM 912 C CA . THR A 1 115 ? 5.132 -2.261 5.807 1.00 96.50 115 THR A CA 1
ATOM 913 C C . THR A 1 115 ? 5.414 -1.125 6.790 1.00 96.50 115 THR A C 1
ATOM 915 O O . THR A 1 115 ? 4.761 -1.026 7.828 1.00 96.50 115 THR A O 1
ATOM 918 N N . GLU A 1 116 ? 6.365 -0.243 6.467 1.00 95.56 116 GLU A N 1
ATOM 919 C CA . GLU A 1 116 ? 6.686 0.925 7.289 1.00 95.56 116 GLU A CA 1
ATOM 920 C C . GLU A 1 116 ? 5.478 1.848 7.441 1.00 95.56 116 GLU A C 1
ATOM 922 O O . GLU A 1 116 ? 5.188 2.291 8.553 1.00 95.56 116 GLU A O 1
ATOM 927 N N . TYR A 1 117 ? 4.746 2.098 6.352 1.00 95.44 117 TYR A N 1
ATOM 928 C CA . TYR A 1 117 ? 3.573 2.962 6.389 1.00 95.44 117 TYR A CA 1
ATOM 929 C C . TYR A 1 117 ? 2.443 2.355 7.229 1.00 95.44 117 TYR A C 1
ATOM 931 O O . TYR A 1 117 ? 1.867 3.038 8.078 1.00 95.44 117 TYR A O 1
ATOM 939 N N . LEU A 1 118 ? 2.178 1.052 7.069 1.00 95.38 118 LEU A N 1
ATOM 940 C CA . LEU A 1 118 ? 1.210 0.331 7.896 1.00 95.38 118 LEU A CA 1
ATOM 941 C C . LEU A 1 118 ? 1.566 0.415 9.381 1.00 95.38 118 LEU A C 1
ATOM 943 O O . LEU A 1 118 ? 0.703 0.727 10.194 1.00 95.38 118 LEU A O 1
ATOM 947 N N . ASN A 1 119 ? 2.831 0.185 9.735 1.00 93.81 119 ASN A N 1
ATOM 948 C CA . ASN A 1 119 ? 3.281 0.205 11.126 1.00 93.81 119 ASN A CA 1
ATOM 949 C C . ASN A 1 119 ? 3.234 1.602 11.753 1.00 93.81 119 ASN A C 1
ATOM 951 O O . ASN A 1 119 ? 2.883 1.727 12.922 1.00 93.81 119 ASN A O 1
ATOM 955 N N . ARG A 1 120 ? 3.592 2.647 10.998 1.00 94.19 120 ARG A N 1
ATOM 956 C CA . ARG A 1 120 ? 3.710 4.011 11.537 1.00 94.19 120 ARG A CA 1
ATOM 957 C C . ARG A 1 120 ? 2.401 4.791 11.521 1.00 94.19 120 ARG A C 1
ATOM 959 O O . ARG A 1 120 ? 2.149 5.537 12.459 1.00 94.19 120 ARG A O 1
ATOM 966 N N . HIS A 1 121 ? 1.595 4.644 10.472 1.00 93.88 121 HIS A N 1
ATOM 967 C CA . HIS A 1 121 ? 0.445 5.523 10.230 1.00 93.88 121 HIS A CA 1
ATOM 968 C C . HIS A 1 121 ? -0.901 4.815 10.365 1.00 93.88 121 HIS A C 1
ATOM 970 O O . HIS A 1 121 ? -1.872 5.438 10.785 1.00 93.88 121 HIS A O 1
ATOM 976 N N . LEU A 1 122 ? -0.976 3.524 10.029 1.00 94.50 122 LEU A N 1
ATOM 977 C CA . LEU A 1 122 ? -2.255 2.805 9.975 1.00 94.50 122 LEU A CA 1
ATOM 978 C C . LEU A 1 122 ? -2.466 1.861 11.163 1.00 94.50 122 LEU A C 1
ATOM 980 O O . LEU A 1 122 ? -3.606 1.519 11.456 1.00 94.50 122 LEU A O 1
ATOM 984 N N . HIS A 1 123 ? -1.402 1.461 11.867 1.00 92.38 123 HIS A N 1
ATOM 985 C CA . HIS A 1 123 ? -1.463 0.444 12.917 1.00 92.38 123 HIS A CA 1
ATOM 986 C C . HIS A 1 123 ? -2.447 0.808 14.030 1.00 92.38 123 HIS A C 1
ATOM 988 O O . HIS A 1 123 ? -3.307 -0.006 14.351 1.00 92.38 123 HIS A O 1
ATOM 994 N N . ALA A 1 124 ? -2.359 2.027 14.572 1.00 92.19 124 ALA A N 1
ATOM 995 C CA . ALA A 1 124 ? -3.261 2.486 15.629 1.00 92.19 124 ALA A CA 1
ATOM 996 C C . ALA A 1 124 ? -4.725 2.447 15.166 1.00 92.19 124 ALA A C 1
ATOM 998 O O . ALA A 1 124 ? -5.551 1.792 15.792 1.00 92.19 124 ALA A O 1
ATOM 999 N N . TRP A 1 125 ? -5.016 3.029 13.997 1.00 94.44 125 TRP A N 1
ATOM 1000 C CA . TRP A 1 125 ? -6.369 3.036 13.440 1.00 94.44 125 TRP A CA 1
ATOM 1001 C C . TRP A 1 125 ? -6.905 1.619 13.196 1.00 94.44 125 TRP A C 1
ATOM 1003 O O . TRP A 1 125 ? -8.054 1.330 13.517 1.00 94.44 125 TRP A O 1
ATOM 1013 N N . ILE A 1 126 ? -6.077 0.718 12.659 1.00 92.06 126 ILE A N 1
ATOM 1014 C CA . ILE A 1 126 ? -6.446 -0.683 12.430 1.00 92.06 126 ILE A CA 1
ATOM 1015 C C . ILE A 1 126 ? -6.823 -1.358 13.750 1.00 92.06 126 ILE A C 1
ATOM 1017 O O . ILE A 1 126 ? -7.851 -2.027 13.802 1.00 92.06 126 ILE A O 1
ATOM 1021 N N . GLN A 1 127 ? -6.031 -1.181 14.812 1.00 90.56 127 GLN A N 1
ATOM 1022 C CA . GLN A 1 127 ? -6.335 -1.755 16.127 1.00 90.56 127 GLN A CA 1
ATOM 1023 C C . GLN A 1 127 ? -7.635 -1.186 16.707 1.00 90.56 127 GLN A C 1
ATOM 1025 O O . GLN A 1 127 ? -8.492 -1.960 17.136 1.00 90.56 127 GLN A O 1
ATOM 1030 N N . ASP A 1 128 ? -7.830 0.131 16.619 1.00 92.06 128 ASP A N 1
ATOM 1031 C CA . ASP A 1 128 ? -9.038 0.812 17.101 1.00 92.06 128 ASP A CA 1
ATOM 1032 C C . ASP A 1 128 ? -10.310 0.363 16.357 1.00 92.06 128 ASP A C 1
ATOM 1034 O O . ASP A 1 128 ? -11.410 0.418 16.903 1.00 92.06 128 ASP A O 1
ATOM 1038 N N . ASN A 1 129 ? -10.169 -0.139 15.125 1.00 90.56 129 ASN A N 1
ATOM 1039 C CA . ASN A 1 129 ? -11.267 -0.635 14.287 1.00 90.56 129 ASN A CA 1
ATOM 1040 C C . ASN A 1 129 ? -11.390 -2.174 14.291 1.00 90.56 129 ASN A C 1
ATOM 1042 O O . ASN A 1 129 ? -11.872 -2.770 13.325 1.00 90.56 129 ASN A O 1
ATOM 1046 N N . GLY A 1 130 ? -10.968 -2.834 15.376 1.00 87.81 130 GLY A N 1
ATOM 1047 C CA . GLY A 1 130 ? -11.125 -4.285 15.560 1.00 87.81 130 GLY A CA 1
ATOM 1048 C C . GLY A 1 130 ? -10.040 -5.129 14.882 1.00 87.81 130 GLY A C 1
ATOM 1049 O O . GLY A 1 130 ? -10.222 -6.328 14.646 1.00 87.81 130 GLY A O 1
ATOM 1050 N N . GLY A 1 131 ? -8.909 -4.510 14.546 1.00 89.31 131 GLY A N 1
ATOM 1051 C CA . GLY A 1 131 ? -7.784 -5.143 13.874 1.00 89.31 131 GLY A CA 1
ATOM 1052 C C . GLY A 1 131 ? -8.115 -5.609 12.455 1.00 89.31 131 GLY A C 1
ATOM 1053 O O . GLY A 1 131 ? -9.155 -5.307 11.873 1.00 89.31 131 GLY A O 1
ATOM 1054 N N . TRP A 1 132 ? -7.235 -6.440 11.899 1.00 86.69 132 TRP A N 1
ATOM 1055 C CA . TRP A 1 132 ? -7.455 -7.066 10.591 1.00 86.69 132 TRP A CA 1
ATOM 1056 C C . TRP A 1 132 ? -8.6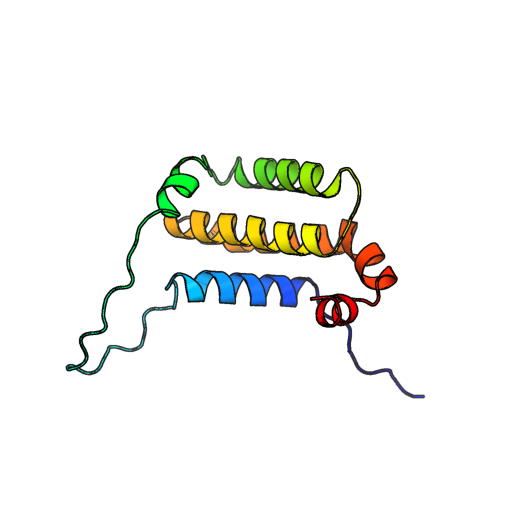37 -8.054 10.569 1.00 86.69 132 TRP A C 1
ATOM 1058 O O . TRP A 1 132 ? -9.118 -8.411 9.497 1.00 86.69 132 TRP A O 1
ATOM 1068 N N . VAL A 1 133 ? -9.142 -8.475 11.737 1.00 77.00 133 VAL A N 1
ATOM 1069 C CA . VAL A 1 133 ? -10.383 -9.264 11.840 1.00 77.00 133 VAL A CA 1
ATOM 1070 C C . VAL A 1 133 ? -11.604 -8.394 11.536 1.00 77.00 133 VAL A C 1
ATOM 1072 O O . VAL A 1 133 ? -12.502 -8.857 10.836 1.00 77.00 133 VAL A O 1
ATOM 1075 N N . GLY A 1 134 ? -11.611 -7.131 11.978 1.00 69.62 134 GLY A N 1
ATOM 1076 C CA . GLY A 1 134 ? -12.655 -6.159 11.642 1.00 69.62 134 GLY A CA 1
ATOM 1077 C C . GLY A 1 134 ? -12.809 -5.959 10.131 1.00 69.62 134 GLY A C 1
ATOM 1078 O O . GLY A 1 134 ? -13.927 -5.937 9.624 1.00 69.62 134 GLY A O 1
ATOM 1079 N N . ALA A 1 135 ? -11.696 -5.951 9.389 1.00 62.59 135 ALA A N 1
ATOM 1080 C CA . ALA A 1 135 ? -11.714 -5.893 7.925 1.00 62.59 135 ALA A CA 1
ATOM 1081 C C . ALA A 1 135 ? -12.425 -7.094 7.273 1.00 62.59 135 ALA A C 1
ATOM 1083 O O . ALA A 1 135 ? -13.045 -6.945 6.226 1.00 62.59 135 ALA A O 1
ATOM 1084 N N . ARG A 1 136 ? -12.354 -8.286 7.882 1.00 60.41 136 ARG A N 1
ATOM 1085 C CA . ARG A 1 136 ? -12.952 -9.522 7.344 1.00 60.41 136 ARG A CA 1
ATOM 1086 C C . ARG A 1 136 ? -14.473 -9.586 7.522 1.00 60.41 136 ARG A C 1
ATOM 1088 O O . ARG A 1 136 ? -15.115 -10.393 6.862 1.00 60.41 136 ARG A O 1
ATOM 1095 N N . LEU A 1 137 ? -15.033 -8.778 8.421 1.00 55.59 137 LEU A N 1
ATOM 1096 C CA . LEU A 1 137 ? -16.463 -8.773 8.754 1.00 55.59 137 LEU A CA 1
ATOM 1097 C C . LEU A 1 137 ? -17.236 -7.613 8.103 1.00 55.59 137 LEU A C 1
ATOM 1099 O O . LEU A 1 137 ? -18.453 -7.553 8.241 1.00 55.59 137 LEU A O 1
ATOM 1103 N N . GLY A 1 138 ? -16.539 -6.690 7.431 1.00 50.91 138 GLY A N 1
ATOM 1104 C CA . GLY A 1 138 ? -17.103 -5.458 6.866 1.00 50.91 138 GLY A CA 1
ATOM 1105 C C . GLY A 1 138 ? -17.168 -5.393 5.335 1.00 50.91 138 GLY A C 1
ATOM 1106 O O . GLY A 1 138 ? -17.378 -4.302 4.808 1.00 50.91 138 GLY A O 1
ATOM 1107 N N . VAL A 1 139 ? -16.963 -6.514 4.634 1.00 45.75 139 VAL A N 1
ATOM 1108 C CA . VAL A 1 139 ? -17.119 -6.664 3.172 1.00 45.75 139 VAL A CA 1
ATOM 1109 C C . VAL A 1 139 ? -18.106 -7.766 2.832 1.00 45.75 139 VAL A C 1
ATOM 1111 O O . VAL A 1 139 ? -18.083 -8.804 3.530 1.00 45.75 139 VAL A O 1
#

Secondary structure (DSSP, 8-state):
----------HHHHHHHHHHHHHHHTT--SPPS-PPTT--PPPP---SHHHHHTT----HHHHHHHHHHHHHHHHTT---HHHHHHHHHHHHHHHHHHHHTT-THHHHHHHHHHHHHIIIIIHHHHHHTTHHHHHHH--

pLDDT: mean 77.08, std 19.57, range [34.12, 97.19]

Radius of gyration: 17.92 Å; chains: 1; bounding box: 32×46×59 Å

Foldseek 3Di:
DDDDDDPDPQLLVVLVVLLVVLCVVVVPDDPPDDDDPDDDDDDDDDDDPVVVLVPPPDDLVCPVVVLVVVLCVLAVVHDDLVSVVVNSVVLSSSCNSCVVVVNNVVNVVSSVVSSVCCVPPVVVVCVVCVHVVNSVVPD